Protein AF-A0A1K1R132-F1 (afdb_monomer)

Foldseek 3Di:
DDDDDPPPPPPPPPPPPLDDDDWDDCCVVFHPDDPQWAWDTKDQDPDQFGIKTKTKHALQCVVVVQVVCCVGFVWARWDDDDFKTWIHKGKDDGPVVCVNPVQKIKIKIKMWGQWDADPVRDIDGNPSSNHTMMMMMITIGRD

pLDDT: mean 91.51, std 14.82, range [41.31, 98.88]

Organism: NCBI:txid76595

Radius of gyration: 22.98 Å; Cα contacts (8 Å, |Δi|>4): 266; chains: 1; bounding box: 59×47×78 Å

InterPro domains:
  IPR032537 Protein of unknown function DUF4952 [PF16310] (20-85)

Structure (mmCIF, N/CA/C/O backbone):
data_AF-A0A1K1R132-F1
#
_entry.id   AF-A0A1K1R132-F1
#
loop_
_atom_site.group_PDB
_atom_site.id
_atom_site.type_symbol
_atom_site.label_atom_id
_atom_site.label_alt_id
_atom_site.label_comp_id
_atom_site.label_asym_id
_atom_site.label_entity_id
_atom_site.label_seq_id
_atom_site.pdbx_PDB_ins_code
_atom_site.Cartn_x
_atom_site.Cartn_y
_atom_site.Cartn_z
_atom_site.occupancy
_atom_site.B_iso_or_equiv
_atom_site.auth_seq_id
_atom_site.auth_comp_id
_atom_site.auth_asym_id
_atom_site.auth_atom_id
_atom_site.pdbx_PDB_model_num
ATOM 1 N N . MET A 1 1 ? 31.160 -34.488 -61.472 1.00 41.31 1 MET A N 1
ATOM 2 C CA . MET A 1 1 ? 31.581 -33.388 -60.574 1.00 41.31 1 MET A CA 1
ATOM 3 C C . MET A 1 1 ? 30.342 -32.533 -60.329 1.00 41.31 1 MET A C 1
ATOM 5 O O . MET A 1 1 ? 29.838 -31.986 -61.293 1.00 41.31 1 MET A O 1
ATOM 9 N N . LYS A 1 2 ? 29.619 -32.684 -59.205 1.00 44.81 2 LYS A N 1
ATOM 10 C CA . LYS A 1 2 ? 29.863 -31.996 -57.912 1.00 44.81 2 LYS A CA 1
ATOM 11 C C . LYS A 1 2 ? 30.032 -30.478 -58.168 1.00 44.81 2 LYS A C 1
ATOM 13 O O . LYS A 1 2 ? 31.012 -30.117 -58.793 1.00 44.81 2 LYS A O 1
ATOM 18 N N . HIS A 1 3 ? 29.131 -29.565 -57.799 1.00 47.34 3 HIS A N 1
ATOM 19 C CA . HIS A 1 3 ? 28.442 -29.432 -56.517 1.00 47.34 3 HIS A CA 1
ATOM 20 C C . HIS A 1 3 ? 27.118 -28.651 -56.631 1.00 47.34 3 HIS A C 1
ATOM 22 O O . HIS A 1 3 ? 27.067 -27.567 -57.201 1.00 47.34 3 HIS A O 1
ATOM 28 N N . ILE A 1 4 ? 26.079 -29.205 -56.006 1.00 54.66 4 ILE A N 1
ATOM 29 C CA . ILE A 1 4 ? 24.887 -28.502 -55.524 1.00 54.66 4 ILE A CA 1
ATOM 30 C C . ILE A 1 4 ? 25.325 -27.597 -54.366 1.00 54.66 4 ILE A C 1
ATOM 32 O O . ILE A 1 4 ? 25.907 -28.086 -53.398 1.00 54.66 4 ILE A O 1
ATOM 36 N N . PHE A 1 5 ? 25.072 -26.292 -54.467 1.00 51.09 5 PHE A N 1
ATOM 37 C CA . PHE A 1 5 ? 25.238 -25.348 -53.361 1.00 51.09 5 PHE A CA 1
ATOM 38 C C . PHE A 1 5 ? 23.847 -25.013 -52.817 1.00 51.09 5 PHE A C 1
ATOM 40 O O . PHE A 1 5 ? 23.175 -24.087 -53.262 1.00 51.09 5 PHE A O 1
ATOM 47 N N . LEU A 1 6 ? 23.380 -25.856 -51.896 1.0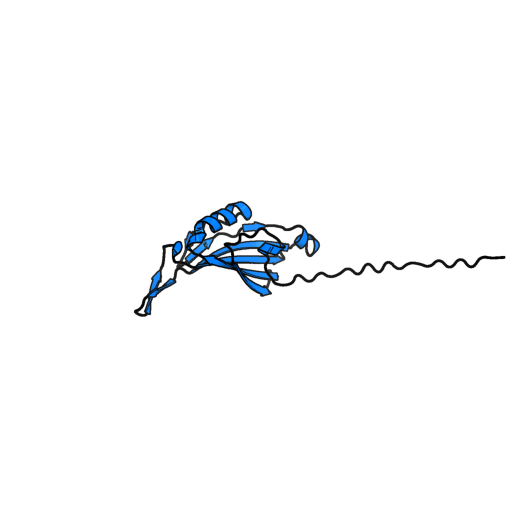0 48.59 6 LEU A N 1
ATOM 48 C CA . LEU A 1 6 ? 22.136 -25.666 -51.161 1.00 48.59 6 LEU A CA 1
ATOM 49 C C . LEU A 1 6 ? 22.417 -24.683 -50.011 1.00 48.59 6 LEU A C 1
ATOM 51 O O . LEU A 1 6 ? 22.849 -25.090 -48.934 1.00 48.59 6 LEU A O 1
ATOM 55 N N . PHE A 1 7 ? 22.228 -23.382 -50.242 1.00 56.22 7 PHE A N 1
ATOM 56 C CA . PHE A 1 7 ? 22.203 -22.399 -49.156 1.00 56.22 7 PHE A CA 1
ATOM 57 C C . PHE A 1 7 ? 20.887 -22.567 -48.389 1.00 56.22 7 PHE A C 1
ATOM 59 O O . PHE A 1 7 ? 19.848 -22.031 -48.765 1.00 56.22 7 PHE A O 1
ATOM 66 N N . LEU A 1 8 ? 20.936 -23.368 -47.326 1.00 54.09 8 LEU A N 1
ATOM 67 C CA . LEU A 1 8 ? 19.870 -23.497 -46.341 1.00 54.09 8 LEU A CA 1
ATOM 68 C C . LEU A 1 8 ? 19.839 -22.198 -45.514 1.00 54.09 8 LEU A C 1
ATOM 70 O O . LEU A 1 8 ? 20.548 -22.060 -44.518 1.00 54.09 8 LEU A O 1
ATOM 74 N N . THR A 1 9 ? 19.077 -21.202 -45.961 1.00 59.81 9 THR A N 1
ATOM 75 C CA . THR A 1 9 ? 18.822 -19.980 -45.193 1.00 59.81 9 THR A CA 1
ATOM 76 C C . THR A 1 9 ? 17.905 -20.321 -44.021 1.00 59.81 9 THR A C 1
ATOM 78 O O . THR A 1 9 ? 16.684 -20.402 -44.137 1.00 59.81 9 THR A O 1
ATOM 81 N N . LEU A 1 10 ? 18.523 -20.573 -42.869 1.00 57.97 10 LEU A N 1
ATOM 82 C CA . LEU A 1 10 ? 17.852 -20.777 -41.593 1.00 57.97 10 LEU A CA 1
ATOM 83 C C . LEU A 1 10 ? 17.195 -19.452 -41.164 1.00 57.97 10 LEU A C 1
ATOM 85 O O . LEU A 1 10 ? 17.832 -18.592 -40.560 1.00 57.97 10 LEU A O 1
ATOM 89 N N . PHE A 1 11 ? 15.922 -19.272 -41.519 1.00 55.41 11 PHE A N 1
ATOM 90 C CA . PHE A 1 11 ? 15.067 -18.216 -40.982 1.00 55.41 11 PHE A CA 1
ATOM 91 C C . PHE A 1 11 ? 14.932 -18.419 -39.467 1.00 55.41 11 PHE A C 1
ATOM 93 O O . PHE A 1 11 ? 14.145 -19.245 -39.006 1.00 55.41 11 PHE A O 1
ATOM 100 N N . ILE A 1 12 ? 15.701 -17.666 -38.677 1.00 59.41 12 ILE A N 1
ATOM 101 C CA . ILE A 1 12 ? 15.437 -17.518 -37.246 1.00 59.41 12 ILE A CA 1
ATOM 102 C C . ILE A 1 12 ? 14.191 -16.639 -37.131 1.00 59.41 12 ILE A C 1
ATOM 104 O O . ILE A 1 12 ? 14.270 -15.411 -37.139 1.00 59.41 12 ILE A O 1
ATOM 108 N N . LEU A 1 13 ? 13.021 -17.276 -37.064 1.00 51.34 13 LEU A N 1
ATOM 109 C CA . LEU A 1 13 ? 11.791 -16.634 -36.619 1.00 51.34 13 LEU A CA 1
ATOM 110 C C . LEU A 1 13 ? 11.970 -16.289 -35.136 1.00 51.34 13 LEU A C 1
ATOM 112 O O . LEU A 1 13 ? 11.662 -17.086 -34.251 1.00 51.34 13 LEU A O 1
ATOM 116 N N . TYR A 1 14 ? 12.512 -15.103 -34.862 1.00 57.69 14 TYR A N 1
ATOM 117 C CA . TYR A 1 14 ? 12.383 -14.463 -33.560 1.00 57.69 14 TYR A CA 1
ATOM 118 C C . TYR A 1 14 ? 10.893 -14.179 -33.350 1.00 57.69 14 TYR A C 1
ATOM 120 O O . TYR A 1 14 ? 10.375 -13.142 -33.760 1.00 57.69 14 TYR A O 1
ATOM 128 N N . SER A 1 15 ? 10.178 -15.125 -32.741 1.00 55.22 15 SER A N 1
ATOM 129 C CA . SER A 1 15 ? 8.883 -14.827 -32.143 1.00 55.22 15 SER A CA 1
ATOM 130 C C . SER A 1 15 ? 9.125 -13.792 -31.052 1.00 55.22 15 SER A C 1
ATOM 132 O O . SER A 1 15 ? 9.617 -14.119 -29.974 1.00 55.22 15 SER A O 1
ATOM 134 N N . CYS A 1 16 ? 8.790 -12.533 -31.332 1.00 55.41 16 CYS A N 1
ATOM 135 C CA . CYS A 1 16 ? 8.545 -11.553 -30.288 1.00 55.41 16 CYS A CA 1
ATOM 136 C C . CYS A 1 16 ? 7.342 -12.059 -29.494 1.00 55.41 16 CYS A C 1
ATOM 138 O O . CYS A 1 16 ? 6.193 -11.843 -29.877 1.00 55.41 16 CYS A O 1
ATOM 140 N N . THR A 1 17 ? 7.594 -12.794 -28.413 1.00 58.44 17 THR A N 1
ATOM 141 C CA . THR A 1 17 ? 6.554 -13.147 -27.455 1.00 58.44 17 THR A CA 1
ATOM 142 C C . THR A 1 17 ? 6.074 -11.837 -26.842 1.00 58.44 17 THR A C 1
ATOM 144 O O . THR A 1 17 ? 6.727 -11.283 -25.959 1.00 58.44 17 THR A O 1
ATOM 147 N N . ASN A 1 18 ? 4.963 -11.303 -27.348 1.00 58.62 18 ASN A N 1
ATOM 148 C CA . ASN A 1 18 ? 4.283 -10.166 -26.742 1.00 58.62 18 ASN A CA 1
ATOM 149 C C . ASN A 1 18 ? 3.742 -10.644 -25.394 1.00 58.62 18 ASN A C 1
ATOM 151 O O . ASN A 1 18 ? 2.671 -11.244 -25.312 1.00 58.62 18 ASN A O 1
ATOM 155 N N . LYS A 1 19 ? 4.546 -10.479 -24.341 1.00 67.38 19 LYS A N 1
ATOM 156 C CA . LYS A 1 19 ? 4.176 -10.888 -22.991 1.00 67.38 19 LYS A CA 1
ATOM 157 C C . LYS A 1 19 ? 3.125 -9.904 -22.490 1.00 67.38 19 LYS A C 1
ATOM 159 O O . LYS A 1 19 ? 3.467 -8.816 -22.032 1.00 67.38 19 LYS A O 1
ATOM 164 N N . SER A 1 20 ? 1.853 -10.281 -22.607 1.00 78.88 20 SER A N 1
ATOM 165 C CA . SER A 1 20 ? 0.766 -9.549 -21.968 1.00 78.88 20 SER A CA 1
ATOM 166 C C . SER A 1 20 ? 0.991 -9.543 -20.459 1.00 78.88 20 SER A C 1
ATOM 168 O O . SER A 1 20 ? 1.402 -10.543 -19.860 1.00 78.88 20 SER A O 1
ATOM 170 N N . ILE A 1 21 ? 0.787 -8.381 -19.841 1.00 91.38 21 ILE A N 1
ATOM 171 C CA . ILE A 1 21 ? 0.862 -8.274 -18.392 1.00 91.38 21 ILE A CA 1
ATOM 172 C C . ILE A 1 21 ? -0.460 -8.747 -17.794 1.00 91.38 21 ILE A C 1
ATOM 174 O O . ILE A 1 21 ? -1.522 -8.192 -18.063 1.00 91.38 21 ILE A O 1
ATOM 178 N N . GLU A 1 22 ? -0.385 -9.811 -17.004 1.00 92.88 22 GLU A N 1
ATOM 179 C CA . GLU A 1 22 ? -1.559 -10.447 -16.415 1.00 92.88 22 GLU A CA 1
ATOM 180 C C . GLU A 1 22 ? -1.790 -9.978 -14.986 1.00 92.88 22 GLU A C 1
ATOM 182 O O . GLU A 1 22 ? -0.844 -9.681 -14.249 1.00 92.88 22 GLU A O 1
ATOM 187 N N . CYS A 1 23 ? -3.045 -10.004 -14.547 1.00 96.38 23 CYS A N 1
ATOM 188 C CA . CYS A 1 23 ? -3.365 -9.697 -13.162 1.00 96.38 23 CYS A CA 1
ATOM 189 C C . CYS A 1 23 ? -2.740 -10.683 -12.165 1.00 96.38 23 CYS A C 1
ATOM 191 O O . CYS A 1 23 ? -2.437 -11.840 -12.477 1.00 96.38 23 CYS A O 1
ATOM 193 N N . GLY A 1 24 ? -2.537 -10.213 -10.938 1.00 97.44 24 GLY A N 1
ATOM 194 C CA . GLY A 1 24 ? -2.126 -11.012 -9.793 1.00 97.44 24 GLY A CA 1
ATOM 195 C C . GLY 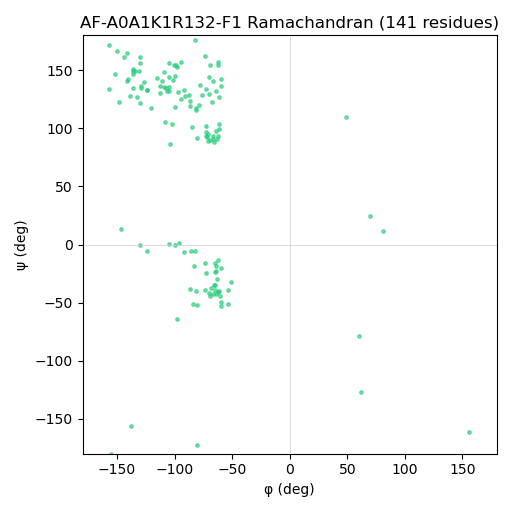A 1 24 ? -1.415 -10.181 -8.732 1.00 97.44 24 GLY A C 1
ATOM 196 O O . GLY A 1 24 ? -1.510 -8.958 -8.707 1.00 97.44 24 GLY A O 1
ATOM 197 N N . ASP A 1 25 ? -0.678 -10.871 -7.867 1.00 98.31 25 ASP A N 1
ATOM 198 C CA . ASP A 1 25 ? 0.097 -10.271 -6.778 1.00 98.31 25 ASP A CA 1
ATOM 199 C C . ASP A 1 25 ? 1.297 -9.468 -7.320 1.00 98.31 25 ASP A C 1
ATOM 201 O O . ASP A 1 25 ? 2.382 -10.013 -7.544 1.00 98.31 25 ASP A O 1
ATOM 205 N N . LEU A 1 26 ? 1.075 -8.176 -7.580 1.00 98.19 26 LEU A N 1
ATOM 206 C CA . LEU A 1 26 ? 2.074 -7.255 -8.130 1.00 98.19 26 LEU A CA 1
ATOM 207 C C . LEU A 1 26 ? 3.254 -7.027 -7.178 1.00 98.19 26 LEU A C 1
ATOM 209 O O . LEU A 1 26 ? 4.380 -6.919 -7.653 1.00 98.19 26 LEU A O 1
ATOM 213 N N . LEU A 1 27 ? 3.033 -7.008 -5.859 1.00 98.06 27 LEU A N 1
ATOM 214 C CA . LEU A 1 27 ? 4.125 -6.880 -4.889 1.00 98.06 27 LEU A CA 1
ATOM 215 C C . LEU A 1 27 ? 5.019 -8.113 -4.912 1.00 98.06 27 LEU A C 1
ATOM 217 O O . LEU A 1 27 ? 6.232 -7.971 -4.919 1.00 98.06 27 LEU A O 1
ATOM 221 N N . ARG A 1 28 ? 4.450 -9.320 -4.987 1.00 97.38 28 ARG A N 1
ATOM 222 C CA . ARG A 1 28 ? 5.245 -10.549 -5.107 1.00 97.38 28 ARG A CA 1
ATOM 223 C C . ARG A 1 28 ? 6.005 -10.634 -6.431 1.00 97.38 28 ARG A C 1
ATOM 225 O O . ARG A 1 28 ? 7.083 -11.214 -6.459 1.00 97.38 28 ARG A O 1
ATOM 232 N N . ARG A 1 29 ? 5.433 -10.129 -7.529 1.00 96.94 29 ARG A N 1
ATOM 233 C CA . ARG A 1 29 ? 6.057 -10.209 -8.862 1.00 96.94 29 ARG A CA 1
ATOM 234 C C . ARG A 1 29 ? 7.107 -9.127 -9.100 1.00 96.94 29 ARG A C 1
ATOM 236 O O . ARG A 1 29 ? 8.124 -9.408 -9.716 1.00 96.94 29 ARG A O 1
ATOM 243 N N . TYR A 1 30 ? 6.847 -7.902 -8.651 1.00 97.25 30 TYR A N 1
ATOM 244 C CA . TYR A 1 30 ? 7.591 -6.720 -9.096 1.00 97.25 30 TYR A CA 1
ATOM 245 C C . TYR A 1 30 ? 8.109 -5.837 -7.956 1.00 97.25 30 TYR A C 1
ATOM 247 O O . TYR A 1 30 ? 8.768 -4.828 -8.219 1.00 97.25 30 TYR A O 1
ATOM 255 N N . GLY A 1 31 ? 7.840 -6.210 -6.707 1.00 96.12 31 GLY A N 1
ATOM 256 C CA . GLY A 1 31 ? 8.334 -5.530 -5.519 1.00 96.12 31 GLY A CA 1
ATOM 257 C C . GLY A 1 31 ? 8.792 -6.519 -4.450 1.00 96.12 31 GLY A C 1
ATOM 258 O O . GLY A 1 31 ? 9.140 -7.665 -4.720 1.00 96.12 31 GLY A O 1
ATOM 259 N N . GLU A 1 32 ? 8.782 -6.050 -3.211 1.00 95.88 32 GLU A N 1
ATOM 260 C CA . GLU A 1 32 ? 8.977 -6.841 -2.002 1.00 95.88 32 GLU A CA 1
ATOM 261 C C . GLU A 1 32 ? 7.701 -6.898 -1.161 1.00 95.88 32 GLU A C 1
ATOM 263 O O . GLU A 1 32 ? 7.009 -5.906 -0.914 1.00 95.88 32 GLU A O 1
ATOM 268 N N . LYS A 1 33 ? 7.390 -8.089 -0.667 1.00 95.06 33 LYS A N 1
ATOM 269 C CA . LYS A 1 33 ? 6.165 -8.338 0.079 1.00 95.06 33 LYS A CA 1
ATOM 270 C C . LYS A 1 33 ? 6.481 -9.039 1.387 1.00 95.06 33 LYS A C 1
ATOM 272 O O . LYS A 1 33 ? 7.226 -10.015 1.404 1.00 95.06 33 LYS A O 1
ATOM 277 N N . THR A 1 34 ? 5.876 -8.570 2.472 1.00 96.44 34 THR A N 1
ATOM 278 C CA . THR A 1 34 ? 5.910 -9.258 3.766 1.00 96.44 34 THR A CA 1
ATOM 279 C C . THR A 1 34 ? 4.665 -10.135 3.924 1.00 96.44 34 THR A C 1
ATOM 281 O O . THR A 1 34 ? 3.630 -9.886 3.306 1.00 96.44 34 THR A O 1
ATOM 284 N N . GLN A 1 35 ? 4.734 -11.157 4.779 1.00 96.75 35 GLN A N 1
ATOM 285 C CA . GLN A 1 35 ? 3.600 -12.063 5.035 1.00 96.75 35 GLN A CA 1
ATOM 286 C C . GLN A 1 35 ? 2.391 -11.367 5.687 1.00 96.75 35 GLN A C 1
ATOM 288 O O . GLN A 1 35 ? 1.282 -11.884 5.632 1.00 96.75 35 GLN A O 1
ATOM 293 N N . LYS A 1 36 ? 2.597 -10.188 6.288 1.00 98.19 36 LYS A N 1
ATOM 294 C CA . LYS A 1 36 ? 1.559 -9.377 6.946 1.00 98.19 36 LYS A CA 1
ATOM 295 C C . LYS A 1 36 ? 0.748 -8.514 5.966 1.00 98.19 36 LYS A C 1
ATOM 297 O O . LYS A 1 36 ? -0.208 -7.866 6.386 1.00 98.19 36 LYS A O 1
ATOM 302 N N . ILE A 1 37 ? 1.129 -8.503 4.686 1.00 98.44 37 ILE A N 1
ATOM 303 C CA . ILE A 1 37 ? 0.375 -7.897 3.586 1.00 98.44 37 ILE A CA 1
ATOM 304 C C . ILE A 1 37 ? -0.309 -9.038 2.828 1.00 98.44 37 ILE A C 1
ATOM 306 O O . ILE A 1 37 ? 0.330 -9.775 2.081 1.00 98.44 37 ILE A O 1
ATOM 310 N N . GLU A 1 38 ? -1.609 -9.219 3.017 1.00 98.62 38 GLU A N 1
ATOM 311 C CA . GLU A 1 38 ? -2.373 -10.303 2.393 1.00 98.62 38 GLU A CA 1
ATOM 312 C C . GLU A 1 38 ? -2.877 -9.861 1.016 1.00 98.62 38 GLU A C 1
ATOM 314 O O . GLU A 1 38 ? -3.471 -8.799 0.896 1.00 98.62 38 GLU A O 1
ATOM 319 N N . PHE A 1 39 ? -2.643 -10.645 -0.040 1.00 98.75 39 PHE A N 1
ATOM 320 C CA . PHE A 1 39 ? -3.191 -10.322 -1.365 1.00 98.75 39 PHE A CA 1
ATOM 321 C C . PHE A 1 3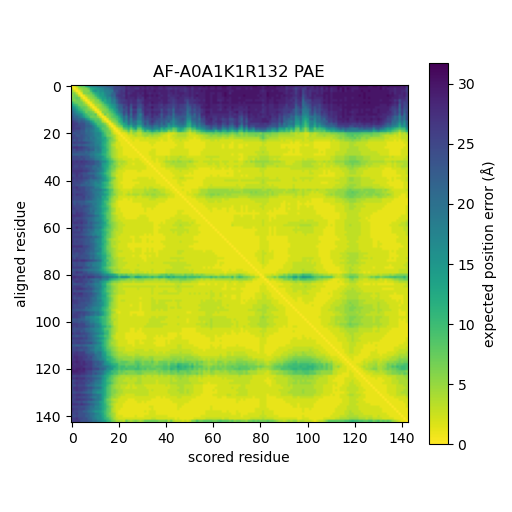9 ? -4.679 -10.670 -1.403 1.00 98.75 39 PHE A C 1
ATOM 323 O O . PHE A 1 39 ? -5.031 -11.794 -1.055 1.00 98.75 39 PHE A O 1
ATOM 330 N N . ILE A 1 40 ? -5.520 -9.726 -1.830 1.00 98.50 40 ILE A N 1
ATOM 331 C CA . ILE A 1 40 ? -6.968 -9.929 -1.957 1.00 98.50 40 ILE A CA 1
ATOM 332 C C . ILE A 1 40 ? -7.300 -10.266 -3.406 1.00 98.50 40 ILE A C 1
ATOM 334 O O . ILE A 1 40 ? -7.769 -11.359 -3.709 1.00 98.50 40 ILE A O 1
ATOM 338 N N . ASP A 1 41 ? -7.043 -9.318 -4.300 1.00 98.50 41 ASP A N 1
ATOM 339 C CA . ASP A 1 41 ? -7.419 -9.402 -5.699 1.00 98.50 41 ASP A CA 1
ATOM 340 C C . ASP A 1 41 ? -6.540 -8.503 -6.574 1.00 98.50 41 ASP A C 1
ATOM 342 O O . ASP A 1 41 ? -5.693 -7.723 -6.120 1.00 98.50 41 ASP A O 1
ATOM 346 N N . CYS A 1 42 ? -6.722 -8.679 -7.876 1.00 98.62 42 CYS A N 1
ATOM 347 C CA . CYS A 1 42 ? -6.202 -7.787 -8.885 1.00 98.62 42 CYS A CA 1
ATOM 348 C C . CYS A 1 42 ? -7.248 -7.649 -9.985 1.00 98.62 42 CYS A C 1
ATOM 350 O O . CYS A 1 42 ? -7.839 -8.643 -10.412 1.00 98.62 42 CYS A O 1
ATOM 352 N N . GLU A 1 43 ? -7.400 -6.436 -10.496 1.00 98.31 43 GLU A N 1
ATOM 353 C CA . GLU A 1 43 ? -8.274 -6.112 -11.615 1.00 98.31 43 GLU A CA 1
ATOM 354 C C . GLU A 1 43 ? -7.550 -5.295 -12.693 1.00 98.31 43 GLU A C 1
ATOM 356 O O . GLU A 1 43 ? -6.499 -4.686 -12.461 1.00 98.31 43 GLU A O 1
ATOM 361 N N . LYS A 1 44 ? -8.125 -5.277 -13.900 1.00 97.81 44 LYS A N 1
ATOM 362 C CA . LYS A 1 44 ? -7.693 -4.357 -14.957 1.00 97.81 44 LYS A CA 1
ATOM 363 C C . LYS A 1 44 ? -8.145 -2.946 -14.605 1.00 97.81 44 LYS A C 1
ATOM 365 O O . LYS A 1 44 ? -9.301 -2.739 -14.239 1.00 97.81 44 LYS A O 1
ATOM 370 N N . GLY A 1 45 ? -7.238 -1.987 -14.742 1.00 95.44 45 GLY A N 1
ATOM 371 C CA . GLY A 1 45 ? -7.554 -0.585 -14.516 1.00 95.44 45 GLY A CA 1
ATOM 372 C C . GLY A 1 45 ? -8.241 0.075 -15.712 1.00 95.44 45 GLY A C 1
ATOM 373 O O . GLY A 1 45 ? -8.624 -0.566 -16.694 1.00 95.44 45 GLY A O 1
ATOM 374 N N . LYS A 1 46 ? -8.408 1.394 -15.609 1.00 94.94 46 LYS A N 1
ATOM 375 C CA . LYS A 1 46 ? -8.912 2.269 -16.672 1.00 94.94 46 LYS A CA 1
ATOM 376 C C . LYS A 1 46 ? -7.973 3.466 -16.824 1.00 94.94 46 LYS A C 1
ATOM 378 O O . LYS A 1 46 ? -7.297 3.853 -15.870 1.00 94.94 46 LYS A O 1
ATOM 383 N N . GLY A 1 47 ? -7.973 4.086 -18.004 1.00 95.88 47 GLY A N 1
ATOM 384 C CA . GLY A 1 47 ? -7.101 5.227 -18.294 1.00 95.88 47 GLY A CA 1
ATOM 385 C C . GLY A 1 47 ? -5.627 4.832 -18.197 1.00 95.88 47 GLY A C 1
ATOM 386 O O . GLY A 1 47 ? -5.220 3.850 -18.807 1.00 95.88 47 GLY A O 1
ATOM 387 N N . GLN A 1 48 ? -4.848 5.574 -17.407 1.00 96.75 48 GLN A N 1
ATOM 388 C CA . GLN A 1 48 ? -3.422 5.292 -17.192 1.00 96.75 48 GLN A CA 1
ATOM 389 C C . GLN A 1 48 ? -3.170 4.069 -16.302 1.00 96.75 48 GLN A C 1
ATOM 391 O O . GLN A 1 48 ? -2.057 3.557 -16.274 1.00 96.75 48 GLN A O 1
ATOM 396 N N . THR A 1 49 ? -4.169 3.587 -15.555 1.00 98.12 49 THR A N 1
ATOM 397 C CA . THR A 1 49 ? -4.010 2.375 -14.745 1.00 98.12 49 THR A CA 1
ATOM 398 C C . THR A 1 49 ? -4.179 1.137 -15.616 1.00 98.12 49 THR A C 1
ATOM 400 O O . THR A 1 49 ? -5.271 0.862 -16.106 1.00 98.12 49 THR A O 1
ATOM 403 N N . VAL A 1 50 ? -3.110 0.358 -15.755 1.00 97.88 50 VAL A N 1
ATOM 404 C CA . VAL A 1 50 ? -3.103 -0.914 -16.486 1.00 97.88 50 VAL A CA 1
ATOM 405 C C . VAL A 1 50 ? -3.677 -2.026 -15.610 1.00 97.88 50 VAL A C 1
ATOM 407 O O . VAL A 1 50 ? -4.620 -2.712 -16.003 1.00 97.88 50 VAL A O 1
ATOM 410 N N . LEU A 1 51 ? -3.149 -2.173 -14.392 1.00 98.44 51 LEU A N 1
ATOM 411 C CA . LEU A 1 51 ? -3.595 -3.144 -13.389 1.00 98.44 51 LEU A CA 1
ATOM 412 C C . LEU A 1 51 ? -3.667 -2.478 -12.016 1.00 98.44 51 LEU A C 1
ATOM 414 O O . LEU A 1 51 ? -2.854 -1.607 -11.709 1.00 98.44 51 LEU A O 1
ATOM 418 N N . GLN A 1 52 ? -4.581 -2.942 -11.173 1.00 98.69 52 GLN A N 1
ATOM 419 C CA . GLN A 1 52 ? -4.684 -2.551 -9.773 1.00 98.69 52 GLN A CA 1
ATOM 420 C C . GLN A 1 52 ? -4.766 -3.807 -8.913 1.00 98.69 52 GLN A C 1
ATOM 422 O O . GLN A 1 52 ? -5.664 -4.619 -9.099 1.00 98.69 52 GLN A O 1
ATOM 427 N N . ALA A 1 53 ? -3.835 -3.965 -7.976 1.00 98.75 53 ALA A N 1
ATOM 428 C CA . ALA A 1 53 ? -3.853 -5.026 -6.978 1.00 98.75 53 ALA A CA 1
ATOM 429 C C . ALA A 1 53 ? -4.165 -4.452 -5.597 1.00 98.75 53 ALA A C 1
ATOM 431 O O . ALA A 1 53 ? -3.581 -3.439 -5.194 1.00 98.75 53 ALA A O 1
ATOM 432 N N . LYS A 1 54 ? -5.051 -5.128 -4.864 1.00 98.81 54 LYS A N 1
ATOM 433 C CA . LYS A 1 54 ? -5.444 -4.756 -3.507 1.00 98.81 54 LYS A CA 1
ATOM 434 C C . LYS A 1 54 ? -4.930 -5.772 -2.505 1.00 98.81 54 LYS A C 1
ATOM 436 O O . LYS A 1 54 ? -4.962 -6.985 -2.721 1.00 98.81 54 LYS A O 1
ATOM 441 N N . TYR A 1 55 ? -4.491 -5.254 -1.369 1.00 98.88 55 TYR A N 1
ATOM 442 C CA . TYR A 1 55 ? -3.978 -6.053 -0.272 1.00 98.88 55 TYR A CA 1
ATOM 443 C C . TYR A 1 55 ? -4.635 -5.640 1.033 1.00 98.88 55 TYR A C 1
ATOM 445 O O . TYR A 1 55 ? -4.965 -4.470 1.208 1.00 98.88 55 TYR A O 1
ATOM 453 N N . LYS A 1 56 ? -4.790 -6.586 1.956 1.00 98.81 56 LYS A N 1
ATOM 454 C CA . LYS A 1 56 ? -5.300 -6.369 3.307 1.00 98.81 56 LYS A CA 1
ATOM 455 C C . LYS A 1 56 ? -4.152 -6.345 4.307 1.00 98.81 56 LYS A C 1
ATOM 457 O O . LYS A 1 56 ? -3.217 -7.139 4.221 1.00 98.81 56 LYS A O 1
ATOM 462 N N . VAL A 1 57 ? -4.261 -5.455 5.283 1.00 98.75 57 VAL A N 1
ATOM 463 C CA . VAL A 1 57 ? -3.361 -5.349 6.429 1.00 98.75 57 VAL A CA 1
ATOM 464 C C . VAL A 1 57 ? -4.220 -5.243 7.685 1.00 98.75 57 VAL A C 1
ATOM 466 O O . VAL A 1 57 ? -5.123 -4.409 7.774 1.00 98.75 57 VAL A O 1
ATOM 469 N N . LEU A 1 58 ? -3.966 -6.114 8.661 1.00 98.56 58 LEU A N 1
ATOM 470 C CA . LEU A 1 58 ? -4.621 -6.018 9.967 1.00 98.56 58 LEU A CA 1
ATOM 471 C C . LEU A 1 58 ? -4.166 -4.746 10.683 1.00 98.56 58 LEU A C 1
ATOM 473 O O . LEU A 1 58 ? -2.980 -4.418 10.650 1.00 98.56 58 LEU A O 1
ATOM 477 N N . GLY A 1 59 ? -5.087 -4.078 11.377 1.00 98.25 59 GLY A N 1
ATOM 478 C CA . GLY A 1 59 ? -4.794 -2.872 12.149 1.00 98.25 59 GLY A CA 1
ATOM 479 C C . GLY A 1 59 ? -3.654 -3.049 13.143 1.00 98.25 59 GLY A C 1
ATOM 480 O O . GLY A 1 59 ? -2.788 -2.191 13.255 1.00 98.25 59 GLY A O 1
ATOM 481 N N . SER A 1 60 ? -3.578 -4.208 13.802 1.00 98.19 60 SER A N 1
ATOM 482 C CA . SER A 1 60 ? -2.484 -4.546 14.723 1.00 98.19 60 SER A CA 1
ATOM 483 C C . SER A 1 60 ? -1.092 -4.547 14.076 1.00 98.19 60 SER A C 1
ATOM 485 O O . SER A 1 60 ? -0.096 -4.438 14.782 1.00 98.19 60 SER A O 1
ATOM 487 N N . ASN A 1 61 ? -1.012 -4.654 12.747 1.00 98.56 61 ASN A N 1
ATOM 488 C CA . ASN A 1 61 ? 0.229 -4.606 11.975 1.00 98.56 61 ASN A CA 1
ATOM 489 C C . ASN A 1 61 ? 0.415 -3.267 11.236 1.00 98.56 61 ASN A C 1
ATOM 491 O O . ASN A 1 61 ? 1.392 -3.119 10.501 1.00 98.56 61 ASN A O 1
ATOM 495 N N . SER A 1 62 ? -0.510 -2.305 11.366 1.00 98.06 62 SER A N 1
ATOM 496 C CA . SER A 1 62 ? -0.548 -1.126 10.492 1.00 98.06 62 SER A CA 1
ATOM 497 C C . SER A 1 62 ? 0.710 -0.272 10.595 1.00 98.06 62 SER A C 1
ATOM 499 O O . SER A 1 62 ? 1.200 0.197 9.579 1.00 98.06 62 SER A O 1
ATOM 501 N N . GLU A 1 63 ? 1.248 -0.087 11.802 1.00 98.19 63 GLU A N 1
ATOM 502 C CA . GLU A 1 63 ? 2.441 0.736 12.031 1.00 98.19 63 GLU A CA 1
ATOM 503 C C . GLU A 1 63 ? 3.705 0.092 11.446 1.00 98.19 63 GLU A C 1
ATOM 505 O O . GLU A 1 63 ? 4.497 0.749 10.772 1.00 98.19 63 GLU A O 1
ATOM 510 N N . GLU A 1 64 ? 3.884 -1.214 11.653 1.00 98.44 64 GLU A N 1
ATOM 511 C CA . GLU A 1 64 ? 5.002 -1.955 11.069 1.00 98.44 64 GLU A CA 1
ATOM 512 C C . GLU A 1 64 ? 4.957 -1.909 9.539 1.00 98.44 64 GLU A C 1
ATOM 514 O O . GLU A 1 64 ? 5.979 -1.665 8.894 1.00 98.44 64 GLU A O 1
ATOM 519 N N . ILE A 1 65 ? 3.771 -2.110 8.956 1.00 98.69 65 ILE A N 1
ATOM 520 C CA . ILE A 1 65 ? 3.599 -2.073 7.505 1.00 98.69 65 ILE A CA 1
ATOM 521 C C . ILE A 1 65 ? 3.754 -0.658 6.955 1.00 98.69 65 ILE A C 1
ATOM 523 O O . ILE A 1 65 ? 4.435 -0.494 5.948 1.00 98.69 65 ILE A O 1
ATOM 527 N N . GLU A 1 66 ? 3.213 0.362 7.618 1.00 98.69 66 GLU A N 1
ATOM 528 C CA . GLU A 1 66 ? 3.438 1.767 7.265 1.00 98.69 66 GLU A CA 1
ATOM 529 C C . GLU A 1 66 ? 4.945 2.061 7.189 1.00 98.69 66 GLU A C 1
ATOM 531 O O . GLU A 1 66 ? 5.440 2.509 6.155 1.00 98.69 66 GLU A O 1
ATOM 536 N N . ASN A 1 67 ? 5.706 1.706 8.228 1.00 98.69 67 ASN A N 1
ATOM 537 C CA . ASN A 1 67 ? 7.156 1.906 8.264 1.00 98.69 67 ASN A CA 1
ATOM 538 C C . ASN A 1 67 ? 7.896 1.122 7.168 1.00 98.69 67 ASN A C 1
ATOM 540 O O . ASN A 1 67 ? 8.820 1.652 6.541 1.00 98.69 67 ASN A O 1
ATOM 544 N N . PHE A 1 68 ? 7.491 -0.125 6.909 1.00 98.69 68 PHE A N 1
ATOM 545 C CA . PHE A 1 68 ? 8.032 -0.926 5.812 1.00 98.69 68 PHE A CA 1
ATOM 546 C C . PHE A 1 68 ? 7.800 -0.249 4.457 1.00 98.69 68 PHE A C 1
ATOM 548 O O . PHE A 1 68 ? 8.746 -0.095 3.685 1.00 98.69 68 PHE A O 1
ATOM 555 N N . LEU A 1 69 ? 6.572 0.194 4.176 1.00 98.75 69 LEU A N 1
ATOM 556 C CA . LEU A 1 69 ? 6.216 0.813 2.902 1.00 98.75 69 LEU A CA 1
ATOM 557 C C . LEU A 1 69 ? 6.883 2.184 2.725 1.00 98.75 69 LEU A C 1
ATOM 559 O O . LEU A 1 69 ? 7.333 2.490 1.623 1.00 98.75 69 LEU A O 1
ATOM 563 N N . ILE A 1 70 ? 7.017 2.984 3.789 1.00 98.69 70 ILE A N 1
ATOM 564 C CA . ILE A 1 70 ? 7.772 4.248 3.758 1.00 98.69 70 ILE A CA 1
ATOM 565 C C . ILE A 1 70 ? 9.222 3.965 3.365 1.00 98.69 70 ILE A C 1
ATOM 567 O O . ILE A 1 70 ? 9.740 4.543 2.413 1.00 98.69 70 ILE A O 1
ATOM 571 N N . LYS A 1 71 ? 9.881 3.036 4.068 1.00 98.38 71 LYS A N 1
ATOM 572 C CA . LYS A 1 71 ? 11.291 2.713 3.824 1.00 98.38 71 LYS A CA 1
ATOM 573 C C . LYS A 1 71 ? 11.516 2.103 2.442 1.00 98.38 71 LYS A C 1
ATOM 575 O O . LYS A 1 71 ? 12.538 2.371 1.817 1.00 98.38 71 LYS A O 1
ATOM 580 N N . LYS A 1 72 ? 10.602 1.240 1.993 1.00 98.12 72 LYS A N 1
ATOM 581 C CA . LYS A 1 72 ? 10.780 0.452 0.772 1.00 98.12 72 LYS A CA 1
ATOM 582 C C . LYS A 1 72 ? 10.321 1.176 -0.488 1.00 98.12 72 LYS A C 1
ATOM 584 O O . LYS A 1 72 ? 10.963 1.037 -1.526 1.00 98.12 72 LYS A O 1
ATOM 589 N N . TYR A 1 73 ? 9.226 1.921 -0.391 1.00 98.25 73 TYR A N 1
ATOM 590 C CA . TYR A 1 73 ? 8.518 2.492 -1.537 1.00 98.25 73 TYR A CA 1
ATOM 591 C C . TYR A 1 73 ? 8.356 4.006 -1.470 1.00 98.25 73 TYR A C 1
ATOM 593 O O . TYR A 1 73 ? 7.877 4.598 -2.432 1.00 98.25 73 TYR A O 1
ATOM 601 N N . GLY A 1 74 ? 8.751 4.643 -0.365 1.00 98.31 74 GLY A N 1
ATOM 602 C CA . GLY A 1 74 ? 8.682 6.094 -0.228 1.00 98.31 74 GLY A CA 1
ATOM 603 C C . GLY A 1 74 ? 7.258 6.638 -0.128 1.00 98.31 74 GLY A C 1
ATOM 604 O O . GLY A 1 74 ? 7.046 7.800 -0.464 1.00 98.31 74 GLY A O 1
ATOM 605 N N . ILE A 1 75 ? 6.283 5.829 0.313 1.00 98.62 75 ILE A N 1
ATOM 606 C CA . ILE A 1 75 ? 4.949 6.360 0.629 1.00 98.62 75 ILE A CA 1
ATOM 607 C C . ILE A 1 75 ? 5.052 7.379 1.774 1.00 98.62 75 ILE A C 1
ATOM 609 O O . ILE A 1 75 ? 5.990 7.343 2.574 1.00 98.62 75 ILE A O 1
ATOM 613 N N . GLY A 1 76 ? 4.084 8.287 1.879 1.00 98.38 76 GLY A N 1
ATOM 614 C CA . GLY A 1 76 ? 4.007 9.205 3.018 1.00 98.38 76 GLY A CA 1
ATOM 615 C C . GLY A 1 76 ? 3.536 8.514 4.298 1.00 98.38 76 GLY A C 1
ATOM 616 O O . GLY A 1 76 ? 2.905 7.460 4.250 1.00 98.38 76 GLY A O 1
ATOM 617 N N . LYS A 1 77 ? 3.770 9.151 5.453 1.00 98.44 77 LYS A N 1
ATOM 618 C CA . LYS A 1 77 ? 3.105 8.750 6.704 1.00 98.44 77 LYS A CA 1
ATOM 619 C C . LYS A 1 77 ? 1.588 8.857 6.557 1.00 98.44 77 LYS A C 1
ATOM 621 O O . LYS A 1 77 ? 1.099 9.820 5.961 1.00 98.44 77 LYS A O 1
ATOM 626 N N . LEU A 1 78 ? 0.870 7.909 7.148 1.00 98.38 78 LEU A N 1
ATOM 627 C CA . LEU A 1 78 ? -0.580 7.917 7.242 1.00 98.38 78 LEU A CA 1
ATOM 628 C C . LEU A 1 78 ? -1.039 9.147 8.022 1.00 98.38 78 LEU A C 1
ATOM 630 O O . LEU A 1 78 ? -0.616 9.383 9.158 1.00 98.38 78 LEU A O 1
ATOM 634 N N . LYS A 1 79 ? -1.948 9.908 7.423 1.00 98.06 79 LYS A N 1
ATOM 635 C CA . LYS A 1 79 ? -2.631 11.035 8.053 1.00 98.06 79 LYS A CA 1
ATOM 636 C C . LYS A 1 79 ? -4.109 10.722 8.149 1.00 98.06 79 LYS A C 1
ATOM 638 O O . LYS A 1 79 ? -4.664 10.096 7.253 1.00 98.06 79 LYS A O 1
ATOM 643 N N . PHE A 1 80 ? -4.728 11.155 9.240 1.00 97.56 80 PHE A N 1
ATOM 644 C CA . PHE A 1 80 ? -6.172 11.069 9.361 1.00 97.56 80 PHE A CA 1
ATOM 645 C C . PHE A 1 80 ? -6.813 12.208 8.562 1.00 97.56 80 PHE A C 1
ATOM 647 O O . PHE A 1 80 ? -6.537 13.379 8.834 1.00 97.56 80 PHE A O 1
ATOM 654 N N . THR A 1 81 ? -7.639 11.879 7.572 1.00 94.19 81 THR A N 1
ATOM 655 C CA . THR A 1 81 ? -8.289 12.839 6.670 1.00 94.19 81 THR A CA 1
ATOM 656 C C . THR A 1 81 ? -9.738 12.432 6.424 1.00 94.19 81 THR A C 1
ATOM 658 O O . THR A 1 81 ? -10.005 11.298 6.035 1.00 94.19 81 THR A O 1
ATOM 661 N N . CYS A 1 82 ? -10.670 13.372 6.637 1.00 89.25 82 CYS A N 1
ATOM 662 C CA . CYS A 1 82 ? -12.126 13.178 6.569 1.00 89.25 82 CYS A CA 1
ATOM 663 C C . CYS A 1 82 ? -12.652 12.130 7.569 1.00 89.25 82 CYS A C 1
ATOM 665 O O . CYS A 1 82 ? -13.161 12.487 8.630 1.00 89.25 82 CYS A O 1
ATOM 667 N N . CYS A 1 83 ? -12.494 10.852 7.235 1.00 94.62 83 CYS A N 1
ATOM 668 C CA . CYS A 1 83 ? -13.080 9.707 7.922 1.00 94.62 83 CYS A CA 1
ATOM 669 C C . CYS A 1 83 ? -12.170 8.465 7.888 1.00 94.62 83 CYS A C 1
ATOM 671 O O . CYS A 1 83 ? -12.601 7.355 8.197 1.00 94.62 83 CYS A O 1
ATOM 673 N N . GLY A 1 84 ? -10.904 8.632 7.507 1.00 97.56 84 GLY A N 1
ATOM 674 C CA . GLY A 1 84 ? -9.985 7.524 7.304 1.00 97.56 84 GLY A CA 1
ATOM 675 C C . GLY A 1 84 ? -8.526 7.914 7.455 1.00 97.56 84 GLY A C 1
ATOM 676 O O . GLY A 1 84 ? -8.183 9.061 7.735 1.00 97.56 84 GLY A O 1
ATOM 677 N N . TRP A 1 85 ? -7.664 6.924 7.274 1.00 98.38 85 TRP A N 1
ATOM 678 C CA . TRP A 1 85 ? -6.216 7.089 7.257 1.00 98.38 85 TRP A CA 1
ATOM 679 C C . TRP A 1 85 ? -5.722 6.962 5.827 1.00 98.38 85 TRP A C 1
ATOM 681 O O . TRP A 1 85 ? -6.079 5.992 5.168 1.00 98.38 85 TRP A O 1
ATOM 691 N N . GLU A 1 86 ? -4.877 7.879 5.363 1.00 98.12 86 GLU A N 1
ATOM 692 C CA . GLU A 1 86 ? -4.356 7.863 3.991 1.00 98.12 86 GLU A CA 1
ATOM 693 C C . GLU A 1 86 ? -2.879 8.269 3.942 1.00 98.12 86 GLU A C 1
ATOM 695 O O . GLU A 1 86 ? -2.430 9.145 4.688 1.00 98.12 86 GLU A O 1
ATOM 700 N N . SER A 1 87 ? -2.107 7.627 3.060 1.00 98.38 87 SER A N 1
ATOM 701 C CA . SER A 1 87 ? -0.724 7.997 2.744 1.00 98.38 87 SER A CA 1
ATOM 702 C C . SER A 1 87 ? -0.655 8.778 1.435 1.00 98.38 87 SER A C 1
ATOM 704 O O . SER A 1 87 ? -1.443 8.540 0.523 1.00 98.38 87 SER A O 1
ATOM 706 N N . THR A 1 88 ? 0.376 9.606 1.255 1.00 98.25 88 THR A N 1
ATOM 707 C CA . THR A 1 88 ? 0.769 10.003 -0.107 1.00 98.25 88 THR A CA 1
ATOM 708 C C . THR A 1 88 ? 1.374 8.813 -0.850 1.00 98.25 88 THR A C 1
ATOM 710 O O . THR A 1 88 ? 1.926 7.903 -0.226 1.00 98.25 88 THR A O 1
ATOM 713 N N . ASN A 1 89 ? 1.302 8.837 -2.179 1.00 98.38 89 ASN A N 1
ATOM 714 C CA . ASN A 1 89 ? 1.788 7.749 -3.022 1.00 98.38 89 ASN A CA 1
ATOM 715 C C . ASN A 1 89 ? 3.318 7.656 -3.021 1.00 98.38 89 ASN A C 1
ATOM 717 O O . ASN A 1 89 ? 4.016 8.671 -3.018 1.00 98.38 89 ASN A O 1
ATOM 721 N N . GLY A 1 90 ? 3.814 6.426 -3.076 1.00 98.44 90 GLY A N 1
ATOM 722 C CA . GLY A 1 90 ? 5.188 6.086 -3.423 1.00 98.44 90 GLY A CA 1
ATOM 723 C C . GLY A 1 90 ? 5.249 5.514 -4.837 1.00 98.44 90 GLY A C 1
ATOM 724 O O . GLY A 1 90 ? 4.255 4.983 -5.335 1.00 98.44 90 GLY A O 1
ATOM 725 N N . TYR A 1 91 ? 6.414 5.607 -5.478 1.00 98.25 91 TYR A N 1
ATOM 726 C CA . TYR A 1 91 ? 6.591 5.162 -6.859 1.00 98.25 91 TYR A CA 1
ATOM 727 C C . TYR A 1 91 ? 7.883 4.377 -7.035 1.00 98.25 91 TYR A C 1
ATOM 729 O O . TYR A 1 91 ? 8.945 4.813 -6.590 1.00 98.25 91 TYR A O 1
ATOM 737 N N . ILE A 1 92 ? 7.809 3.248 -7.740 1.00 97.69 92 ILE A N 1
ATOM 738 C CA . ILE A 1 92 ? 8.990 2.458 -8.100 1.00 97.69 92 ILE A CA 1
ATOM 739 C C . ILE A 1 92 ? 8.962 2.028 -9.561 1.00 97.69 92 ILE A C 1
ATOM 741 O O . ILE A 1 92 ? 7.911 1.755 -10.141 1.00 97.69 92 ILE A O 1
ATOM 745 N N . LYS A 1 93 ? 10.155 1.896 -10.137 1.00 97.50 93 LYS A N 1
ATOM 746 C CA . LYS A 1 93 ? 10.368 1.228 -11.421 1.00 97.50 93 LYS A C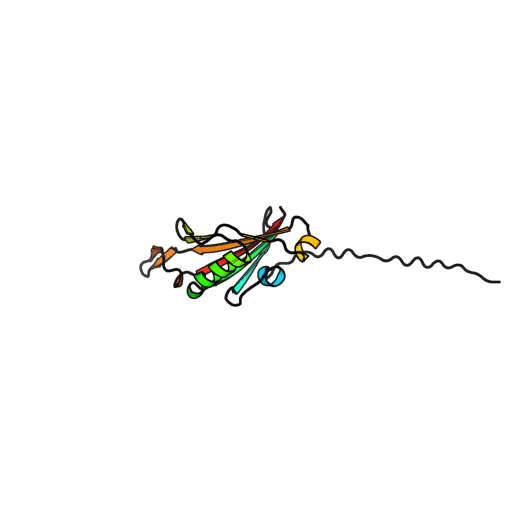A 1
ATOM 747 C C . LYS A 1 93 ? 10.868 -0.192 -11.179 1.00 97.50 93 LYS A C 1
ATOM 749 O O . LYS A 1 93 ? 11.644 -0.427 -10.256 1.00 97.50 93 LYS A O 1
ATOM 754 N N . ASN A 1 94 ? 10.461 -1.125 -12.032 1.00 97.12 94 ASN A N 1
ATOM 755 C CA . ASN A 1 94 ? 10.931 -2.508 -12.002 1.00 97.12 94 ASN A CA 1
ATOM 756 C C . ASN A 1 94 ? 11.526 -2.883 -13.365 1.00 97.12 94 ASN A C 1
ATOM 758 O O . ASN A 1 94 ? 10.914 -2.636 -14.401 1.00 97.12 94 ASN A O 1
ATOM 762 N N . ALA A 1 95 ? 12.707 -3.502 -13.373 1.00 97.00 95 ALA A N 1
ATOM 763 C CA . ALA A 1 95 ? 13.427 -3.816 -14.606 1.00 97.00 95 ALA A CA 1
ATOM 764 C C . ALA A 1 95 ? 12.679 -4.794 -15.531 1.00 97.00 95 ALA A C 1
ATOM 766 O O . ALA A 1 95 ? 12.857 -4.734 -16.744 1.00 97.00 95 ALA A O 1
ATOM 767 N N . GLU A 1 96 ? 11.851 -5.693 -14.995 1.00 94.94 96 GLU A N 1
ATOM 768 C CA . GLU A 1 96 ? 11.030 -6.595 -15.807 1.00 94.94 96 GLU A CA 1
ATOM 769 C C . GLU A 1 96 ? 9.861 -5.863 -16.460 1.00 94.94 96 GLU A C 1
ATOM 771 O O . GLU A 1 96 ? 9.578 -6.101 -17.631 1.00 94.94 96 GLU A O 1
ATOM 776 N N . LEU A 1 97 ? 9.228 -4.935 -15.737 1.00 96.19 97 LEU A N 1
ATOM 777 C CA . LEU A 1 97 ? 8.161 -4.094 -16.284 1.00 96.19 97 LEU A CA 1
ATOM 778 C C . LEU A 1 97 ? 8.683 -3.184 -17.399 1.00 96.19 97 LEU A C 1
ATOM 780 O O . LEU A 1 97 ? 8.061 -3.105 -18.453 1.00 96.19 97 LEU A O 1
ATOM 784 N N . LEU A 1 98 ? 9.861 -2.582 -17.210 1.00 96.00 98 LEU A N 1
ATOM 785 C CA . LEU A 1 98 ? 10.476 -1.696 -18.204 1.00 96.00 98 LEU A CA 1
ATOM 786 C C . LEU A 1 98 ? 10.860 -2.409 -19.510 1.00 96.00 98 LEU A C 1
ATOM 788 O O . LEU A 1 98 ? 10.943 -1.766 -20.551 1.00 96.00 98 LEU A O 1
ATOM 792 N N . LYS A 1 99 ? 11.077 -3.732 -19.479 1.00 95.00 99 LYS A N 1
ATOM 793 C CA . LYS A 1 99 ? 11.275 -4.541 -20.696 1.00 95.00 99 LYS A CA 1
ATOM 794 C C . LYS A 1 99 ? 9.979 -4.747 -21.482 1.00 95.00 99 LYS A C 1
ATOM 796 O O . LYS A 1 99 ? 10.048 -5.026 -22.673 1.00 95.00 99 LYS A O 1
ATOM 801 N N . ILE A 1 100 ? 8.829 -4.667 -20.812 1.00 94.44 100 ILE A N 1
ATOM 802 C CA . ILE A 1 100 ? 7.506 -4.796 -21.433 1.00 94.44 100 ILE A CA 1
ATOM 803 C C . ILE A 1 100 ? 7.080 -3.442 -22.001 1.00 94.44 100 ILE A C 1
ATOM 805 O O . ILE A 1 100 ? 6.718 -3.356 -23.169 1.00 94.44 100 ILE A O 1
ATOM 809 N N . ASN A 1 101 ? 7.142 -2.391 -21.184 1.00 95.38 101 ASN A N 1
ATOM 810 C CA . ASN A 1 101 ? 6.878 -1.020 -21.604 1.00 95.38 101 ASN A CA 1
ATOM 811 C C . ASN A 1 101 ? 7.741 -0.055 -20.758 1.00 95.38 101 ASN A C 1
ATOM 813 O O . ASN A 1 101 ? 7.635 -0.076 -19.529 1.00 95.38 101 ASN A O 1
ATOM 817 N N . PRO A 1 102 ? 8.595 0.791 -21.371 1.00 96.56 102 PRO A N 1
ATOM 818 C CA . PRO A 1 102 ? 9.477 1.711 -20.644 1.00 96.56 102 PRO A CA 1
ATOM 819 C C . PRO A 1 102 ? 8.742 2.798 -19.840 1.00 96.56 102 PRO A C 1
ATOM 821 O O . PRO A 1 102 ? 9.350 3.399 -18.951 1.00 96.56 102 PRO A O 1
ATOM 824 N N . ASN A 1 103 ? 7.457 3.021 -20.115 1.00 97.06 103 ASN A N 1
ATOM 825 C CA . ASN A 1 103 ? 6.599 3.968 -19.403 1.00 97.06 103 ASN A CA 1
ATOM 826 C C . ASN A 1 103 ? 5.959 3.368 -18.143 1.00 97.06 103 ASN A C 1
ATOM 828 O O . ASN A 1 103 ? 5.303 4.068 -17.373 1.00 97.06 103 ASN A O 1
ATOM 832 N N . TYR A 1 104 ? 6.144 2.067 -17.899 1.00 97.88 104 TYR A N 1
ATOM 833 C CA . TYR A 1 104 ? 5.555 1.422 -16.737 1.00 97.88 104 TYR A CA 1
ATOM 834 C C . TYR A 1 104 ? 6.199 1.851 -15.420 1.00 97.88 104 TYR A C 1
ATOM 836 O O . TYR A 1 104 ? 7.415 1.758 -15.216 1.00 97.88 104 TYR A O 1
ATOM 844 N N . ILE A 1 105 ? 5.338 2.231 -14.479 1.00 98.31 105 ILE A N 1
ATOM 845 C CA . ILE A 1 105 ? 5.693 2.544 -13.098 1.00 98.31 105 ILE A CA 1
ATOM 846 C C . ILE A 1 105 ? 4.687 1.903 -12.143 1.00 98.31 105 ILE A C 1
ATOM 848 O O . ILE A 1 105 ? 3.506 1.769 -12.461 1.00 98.31 105 ILE A O 1
ATOM 852 N N . LEU A 1 106 ? 5.153 1.486 -10.968 1.00 98.50 106 LEU A N 1
ATOM 853 C CA . LEU A 1 106 ? 4.271 1.057 -9.889 1.00 98.50 106 LEU A CA 1
ATOM 854 C C . LEU A 1 106 ? 4.019 2.232 -8.952 1.00 98.50 106 LEU A C 1
ATOM 856 O O . LEU A 1 106 ? 4.969 2.808 -8.427 1.00 98.50 106 LEU A O 1
ATOM 860 N N . GLU A 1 107 ? 2.749 2.544 -8.731 1.00 98.75 107 GLU A N 1
ATOM 861 C CA . GLU A 1 107 ? 2.261 3.435 -7.681 1.00 98.75 107 GLU A CA 1
ATOM 862 C C . GLU A 1 107 ? 1.813 2.585 -6.489 1.00 98.75 107 GLU A C 1
ATOM 864 O O . GLU A 1 107 ? 1.069 1.618 -6.661 1.00 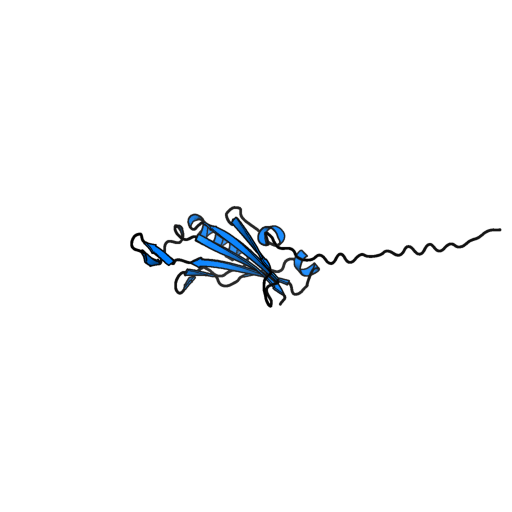98.75 107 GLU A O 1
ATOM 869 N N . ILE A 1 108 ? 2.257 2.940 -5.284 1.00 98.81 108 ILE A N 1
ATOM 870 C CA . ILE A 1 108 ? 1.915 2.254 -4.037 1.00 98.81 108 ILE A CA 1
ATOM 871 C C . ILE A 1 108 ? 1.312 3.262 -3.062 1.00 98.81 108 ILE A C 1
ATOM 873 O O . ILE A 1 108 ? 1.881 4.331 -2.839 1.00 98.81 108 ILE A O 1
ATOM 877 N N . SER A 1 109 ? 0.195 2.906 -2.437 1.00 98.75 109 SER A N 1
ATOM 878 C CA . SER A 1 109 ? -0.419 3.688 -1.362 1.00 98.75 109 SER A CA 1
ATOM 879 C C . SER A 1 109 ? -1.047 2.791 -0.301 1.00 98.75 109 SER A C 1
ATOM 881 O O . SER A 1 109 ? -1.290 1.604 -0.528 1.00 98.75 109 SER A O 1
ATOM 883 N N . MET A 1 110 ? -1.291 3.354 0.879 1.00 98.69 110 MET A N 1
ATOM 884 C CA . MET A 1 110 ? -1.942 2.684 1.998 1.00 98.69 110 MET A CA 1
ATOM 885 C C . MET A 1 110 ? -3.082 3.553 2.522 1.00 98.69 110 MET A C 1
ATOM 887 O O . MET A 1 110 ? -2.922 4.765 2.674 1.00 98.69 110 MET A O 1
ATOM 891 N N . TYR A 1 111 ? -4.226 2.934 2.810 1.00 98.62 111 TYR A N 1
ATOM 892 C CA . TYR A 1 111 ? -5.380 3.639 3.351 1.00 98.62 111 TYR A CA 1
ATOM 893 C C . TYR A 1 111 ? -6.257 2.761 4.251 1.00 98.62 111 TYR A C 1
ATOM 895 O O . TYR A 1 111 ? -6.137 1.536 4.255 1.00 98.62 111 TYR A O 1
ATOM 903 N N . ALA A 1 112 ? -7.166 3.381 4.998 1.00 98.44 112 ALA A N 1
ATOM 904 C CA . ALA A 1 112 ? -8.226 2.700 5.731 1.00 98.44 112 ALA A CA 1
ATOM 905 C C . ALA A 1 112 ? -9.463 3.584 5.910 1.00 98.44 112 ALA A C 1
ATOM 907 O O . ALA A 1 112 ? -9.322 4.784 6.126 1.00 98.44 112 ALA A O 1
ATOM 908 N N . ASN A 1 113 ? -10.653 2.973 5.912 1.00 97.69 113 ASN A N 1
ATOM 909 C CA . ASN A 1 113 ? -11.875 3.630 6.381 1.00 97.69 113 ASN A CA 1
ATOM 910 C C . ASN A 1 113 ? -12.004 3.440 7.903 1.00 97.69 113 ASN A C 1
ATOM 912 O O . ASN A 1 113 ? -11.995 2.299 8.373 1.00 97.69 113 ASN A O 1
ATOM 916 N N . ALA A 1 114 ? -12.108 4.537 8.654 1.00 97.62 114 ALA A N 1
ATOM 917 C CA . ALA A 1 114 ? -12.289 4.517 10.102 1.00 97.62 114 ALA A CA 1
ATOM 918 C C . ALA A 1 114 ? -13.765 4.552 10.529 1.00 97.62 114 ALA A C 1
ATOM 920 O O . ALA A 1 114 ? -14.046 4.398 11.715 1.00 97.62 114 ALA A O 1
ATOM 921 N N . GLU A 1 115 ? -14.708 4.729 9.605 1.00 97.00 115 GLU A N 1
ATOM 922 C CA . GLU A 1 115 ? -16.137 4.690 9.913 1.00 97.00 115 GLU A CA 1
ATOM 923 C C . GLU A 1 115 ? -16.558 3.300 10.396 1.00 97.00 115 GLU A C 1
ATOM 925 O O . GLU A 1 115 ? -16.239 2.262 9.803 1.00 97.00 115 GLU A O 1
ATOM 930 N N . LYS A 1 116 ? -17.291 3.291 11.505 1.00 95.88 116 LYS A N 1
ATOM 931 C CA . LYS A 1 116 ? -17.874 2.111 12.132 1.00 95.88 116 LYS A CA 1
ATOM 932 C C . LYS A 1 116 ? -19.301 2.416 12.540 1.00 95.88 116 LYS A C 1
ATOM 934 O O . LYS A 1 116 ? -19.618 3.546 12.892 1.00 95.88 116 LYS A O 1
ATOM 939 N N . GLU A 1 117 ? -20.122 1.380 12.560 1.00 95.94 117 GLU A N 1
ATOM 940 C CA . GLU A 1 117 ? -21.484 1.438 13.069 1.00 95.94 117 GLU A CA 1
ATOM 941 C C . GLU A 1 117 ? -21.528 0.747 14.436 1.00 95.94 117 GLU A C 1
ATOM 943 O O . GLU A 1 117 ? -20.969 -0.342 14.612 1.00 95.94 117 GLU A O 1
ATOM 948 N N . ASN A 1 118 ? -22.136 1.390 15.432 1.00 93.12 118 ASN A N 1
ATOM 949 C CA . ASN A 1 118 ? -22.352 0.775 16.737 1.00 93.12 118 ASN A CA 1
ATOM 950 C C . ASN A 1 118 ? -23.610 -0.122 16.731 1.00 93.12 118 ASN A C 1
ATOM 952 O O . ASN A 1 118 ? -24.368 -0.164 15.769 1.00 93.12 118 ASN A O 1
ATOM 956 N N . LEU A 1 119 ? -23.884 -0.820 17.838 1.00 94.06 119 LEU A N 1
ATOM 957 C CA . LEU A 1 119 ? -25.050 -1.716 17.950 1.00 94.06 119 LEU A CA 1
ATOM 958 C C . LEU A 1 119 ? -26.414 -1.012 17.809 1.00 94.06 119 LEU A C 1
ATOM 960 O O . LEU A 1 119 ? -27.436 -1.683 17.693 1.00 94.06 119 LEU A O 1
ATOM 964 N N . LYS A 1 120 ? -26.441 0.322 17.869 1.00 94.81 120 LYS A N 1
ATOM 965 C CA . LYS A 1 120 ? -27.641 1.146 17.701 1.00 94.81 120 LYS A CA 1
ATOM 966 C C . LYS A 1 120 ? -27.798 1.676 16.272 1.00 94.81 120 LYS A C 1
ATOM 968 O O . LYS A 1 120 ? -28.752 2.405 16.020 1.00 94.81 120 LYS A O 1
ATOM 973 N N . GLY A 1 121 ? -26.890 1.337 15.357 1.00 94.62 121 GLY A N 1
ATOM 974 C CA . GLY A 1 121 ? -26.897 1.866 13.994 1.00 94.62 121 GLY A CA 1
ATOM 975 C C . GLY A 1 121 ? -26.274 3.260 13.860 1.00 94.62 121 GLY A C 1
ATOM 976 O O . GLY A 1 121 ? -26.451 3.912 12.836 1.00 94.62 121 GLY A O 1
ATOM 977 N N . GLU A 1 122 ? -25.589 3.766 14.890 1.00 95.62 122 GLU A N 1
ATOM 978 C CA . GLU A 1 122 ? -24.979 5.099 14.852 1.00 95.62 122 GLU A CA 1
ATOM 979 C C . GLU A 1 122 ? -23.535 5.006 14.352 1.00 95.62 122 GLU A C 1
ATOM 981 O O . GLU A 1 122 ? -22.740 4.193 14.841 1.00 95.62 122 GLU A O 1
ATOM 986 N N . ASN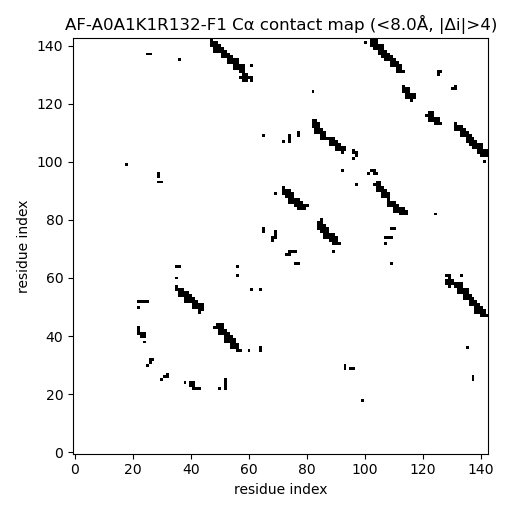 A 1 123 ? -23.185 5.883 13.411 1.00 95.75 123 ASN A N 1
ATOM 987 C CA . ASN A 1 123 ? -21.837 5.966 12.866 1.00 95.75 123 ASN A CA 1
ATOM 988 C C . ASN A 1 123 ? -20.887 6.696 13.821 1.00 95.75 123 ASN A C 1
ATOM 990 O O . ASN A 1 123 ? -21.214 7.751 14.366 1.00 95.75 123 ASN A O 1
ATOM 994 N N . TYR A 1 124 ? -19.677 6.166 13.968 1.00 95.50 124 TYR A N 1
ATOM 995 C CA . TYR A 1 124 ? -18.572 6.802 14.676 1.00 95.50 124 TYR A CA 1
ATOM 996 C C . TYR A 1 124 ? -17.241 6.557 13.953 1.00 95.50 124 TYR A C 1
ATOM 998 O O . TYR A 1 124 ? -17.138 5.692 13.083 1.00 95.50 124 TYR A O 1
ATOM 1006 N N . LEU A 1 125 ? -16.214 7.329 14.316 1.00 97.38 125 LEU A N 1
ATOM 1007 C CA . LEU A 1 125 ? -14.860 7.183 13.779 1.00 97.38 125 LEU A CA 1
ATOM 1008 C C . LEU A 1 125 ? -13.985 6.408 14.767 1.00 97.38 125 LEU A C 1
ATOM 1010 O O . LEU A 1 125 ? -13.751 6.861 15.887 1.00 97.38 125 LEU A O 1
ATOM 1014 N N . GLU A 1 126 ? -13.485 5.249 14.347 1.00 97.12 126 GLU A N 1
ATOM 1015 C CA . GLU A 1 126 ? -12.522 4.451 15.104 1.00 97.12 126 GLU A CA 1
ATOM 1016 C C . GLU A 1 126 ? -11.096 4.951 14.840 1.00 97.12 126 GLU A C 1
ATOM 1018 O O . GLU A 1 126 ? -10.487 4.670 13.806 1.00 97.12 126 GLU A O 1
ATOM 1023 N N . LEU A 1 127 ? -10.560 5.726 15.784 1.00 95.94 127 LEU A N 1
ATOM 1024 C CA . LEU A 1 127 ? -9.226 6.321 15.668 1.00 95.94 127 LEU A CA 1
ATOM 1025 C C . LEU A 1 127 ? -8.108 5.361 16.091 1.00 95.94 127 LEU A C 1
ATOM 1027 O O . LEU A 1 127 ? -6.949 5.577 15.729 1.00 95.94 127 LEU A O 1
ATOM 1031 N N . ASP A 1 128 ? -8.428 4.301 16.834 1.00 96.81 128 ASP A N 1
ATOM 1032 C CA . ASP A 1 128 ? -7.460 3.272 17.190 1.00 96.81 128 ASP A CA 1
ATOM 1033 C C . ASP A 1 128 ? -7.136 2.425 15.954 1.00 96.81 128 ASP A C 1
ATOM 1035 O O . ASP A 1 128 ? -7.892 1.528 15.567 1.00 96.81 128 ASP A O 1
ATOM 1039 N N . LYS A 1 129 ? -5.975 2.696 15.340 1.00 96.62 129 LYS A N 1
ATOM 1040 C CA . LYS A 1 129 ? -5.494 1.974 14.153 1.00 96.62 129 LYS A CA 1
ATOM 1041 C C . LYS A 1 129 ? -5.531 0.455 14.349 1.00 96.62 129 LYS A C 1
ATOM 1043 O O . LYS A 1 129 ? -5.804 -0.258 13.390 1.00 96.62 129 LYS A O 1
ATOM 1048 N N . SER A 1 130 ? -5.333 -0.053 15.570 1.00 97.38 130 SER A N 1
ATOM 1049 C CA . SER A 1 130 ? -5.339 -1.496 1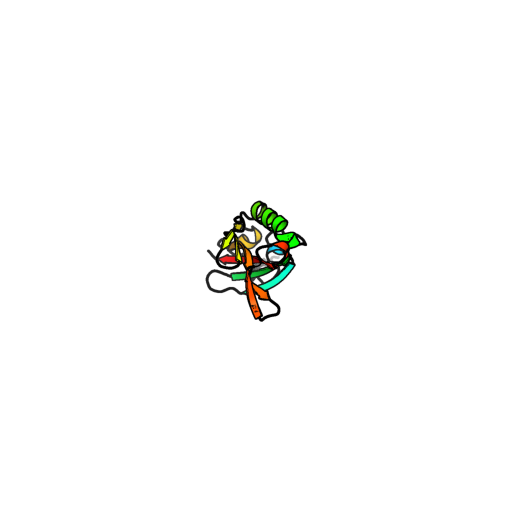5.831 1.00 97.38 130 SER A CA 1
ATOM 1050 C C . SER A 1 130 ? -6.697 -2.166 15.573 1.00 97.38 130 SER A C 1
ATOM 1052 O O . SER A 1 130 ? -6.746 -3.361 15.274 1.00 97.38 130 SER A O 1
ATOM 1054 N N . LYS A 1 131 ? -7.790 -1.393 15.611 1.00 97.44 131 LYS A N 1
ATOM 1055 C CA . LYS A 1 131 ? -9.180 -1.839 15.406 1.00 97.44 131 LYS A CA 1
ATOM 1056 C C . LYS A 1 131 ? -9.708 -1.570 13.995 1.00 97.44 131 LYS A C 1
ATOM 1058 O O . LYS A 1 131 ? -10.849 -1.916 13.667 1.00 97.44 131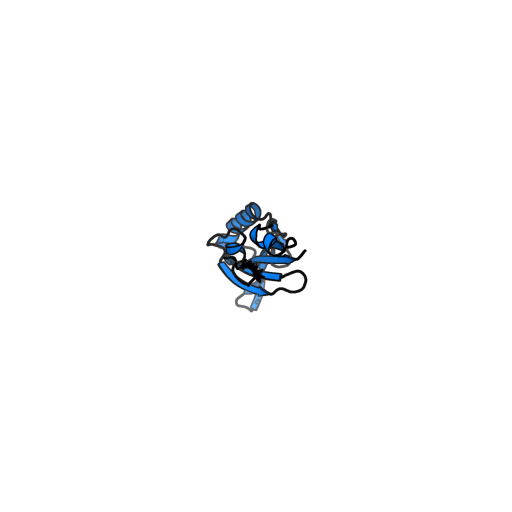 LYS A O 1
ATOM 1063 N N . VAL A 1 132 ? -8.886 -0.970 13.140 1.00 97.38 132 VAL A N 1
ATOM 1064 C CA . VAL A 1 132 ? -9.229 -0.629 11.759 1.00 97.38 132 VAL A CA 1
ATOM 1065 C C . VAL A 1 132 ? -8.542 -1.597 10.794 1.00 97.38 132 VAL A C 1
ATOM 1067 O O . VAL A 1 132 ? -7.424 -2.048 11.024 1.00 97.38 132 VAL A O 1
ATOM 1070 N N . VAL A 1 133 ? -9.212 -1.953 9.696 1.00 98.19 133 VAL A N 1
ATOM 1071 C CA . VAL A 1 133 ? -8.594 -2.745 8.623 1.00 98.19 133 VAL A CA 1
ATOM 1072 C C . VAL A 1 133 ? -7.990 -1.791 7.604 1.00 98.19 133 VAL A C 1
ATOM 1074 O O . VAL A 1 133 ? -8.685 -0.916 7.089 1.00 98.19 133 VAL A O 1
ATOM 1077 N N . PHE A 1 134 ? -6.715 -1.996 7.295 1.00 98.69 134 PHE A N 1
ATOM 1078 C CA . PHE A 1 134 ? -5.991 -1.225 6.298 1.00 98.69 134 PHE A CA 1
ATOM 1079 C C . PHE A 1 134 ? -5.917 -1.972 4.975 1.00 98.69 134 PHE A C 1
ATOM 1081 O O . PHE A 1 134 ? -5.943 -3.206 4.918 1.00 98.69 134 PHE A O 1
ATOM 1088 N N . TYR A 1 135 ? -5.771 -1.198 3.911 1.00 98.81 135 TYR A N 1
ATOM 1089 C CA . TYR A 1 135 ? -5.555 -1.684 2.567 1.00 98.81 135 TYR A CA 1
ATOM 1090 C C . TYR A 1 135 ? -4.314 -1.040 1.972 1.00 98.81 135 TYR A C 1
ATOM 1092 O O . TYR A 1 135 ? -4.072 0.152 2.149 1.00 98.81 135 TYR A O 1
ATOM 1100 N N . VAL A 1 136 ? -3.542 -1.837 1.243 1.00 98.88 136 VAL A N 1
ATOM 1101 C CA . VAL A 1 136 ? -2.490 -1.338 0.355 1.00 98.88 136 VAL A CA 1
ATOM 1102 C C . VAL A 1 136 ? -3.012 -1.466 -1.065 1.00 98.88 136 VAL A C 1
ATOM 1104 O O . VAL A 1 136 ? -3.593 -2.494 -1.420 1.00 98.88 136 VAL A O 1
ATOM 1107 N N . ILE A 1 137 ? -2.819 -0.428 -1.869 1.00 98.81 137 ILE A N 1
ATOM 1108 C CA . ILE A 1 137 ? -3.120 -0.439 -3.296 1.00 98.81 137 ILE A CA 1
ATOM 1109 C C . ILE A 1 137 ? -1.807 -0.353 -4.042 1.00 98.81 137 ILE A C 1
ATOM 1111 O O . ILE A 1 137 ? -0.973 0.503 -3.751 1.00 98.81 137 ILE A O 1
ATOM 1115 N N . VAL A 1 138 ? -1.638 -1.248 -5.010 1.00 98.81 138 VAL A N 1
ATOM 1116 C CA . VAL A 1 138 ? -0.540 -1.179 -5.967 1.00 98.81 138 VAL A CA 1
ATOM 1117 C C . VAL A 1 138 ? -1.123 -1.087 -7.360 1.00 98.81 138 VAL A C 1
ATOM 1119 O O . VAL A 1 138 ? -1.805 -2.010 -7.806 1.00 98.81 138 VAL A O 1
ATOM 1122 N N . LYS A 1 139 ? -0.844 0.014 -8.050 1.00 98.75 139 LYS A N 1
ATOM 1123 C CA . LYS A 1 139 ? -1.244 0.216 -9.440 1.00 98.75 139 LYS A CA 1
ATOM 1124 C C . LYS A 1 139 ? -0.033 0.123 -10.343 1.00 98.75 139 LYS A C 1
ATOM 1126 O O . LYS A 1 139 ? 0.995 0.729 -10.067 1.00 98.75 139 LYS A O 1
ATOM 1131 N N . LEU A 1 140 ? -0.181 -0.598 -11.443 1.00 98.69 140 LEU A N 1
ATOM 1132 C CA . LEU A 1 140 ? 0.696 -0.462 -12.594 1.00 98.69 140 LEU A CA 1
ATOM 1133 C C . LEU A 1 140 ? 0.149 0.658 -13.474 1.00 98.69 140 LEU A C 1
ATOM 1135 O O . LEU A 1 140 ? -0.980 0.549 -13.955 1.00 98.69 140 LEU A O 1
ATOM 1139 N N . LEU A 1 141 ? 0.936 1.707 -13.676 1.00 98.56 141 LEU A N 1
ATOM 1140 C CA . LEU A 1 141 ? 0.579 2.848 -14.509 1.00 98.56 141 LEU A CA 1
ATOM 1141 C C . LEU A 1 141 ? 1.399 2.858 -15.802 1.00 98.56 141 LEU A C 1
ATOM 1143 O O . LEU A 1 141 ? 2.554 2.440 -15.788 1.00 98.56 141 LEU A O 1
ATOM 1147 N N . ASP A 1 142 ? 0.804 3.362 -16.880 1.00 97.62 142 ASP A N 1
ATOM 1148 C CA . ASP A 1 142 ? 1.462 3.730 -18.141 1.00 97.62 142 ASP A CA 1
ATOM 1149 C C . ASP A 1 142 ? 1.482 5.266 -18.237 1.00 97.62 142 ASP A C 1
ATOM 1151 O O . ASP A 1 142 ? 0.419 5.884 -18.392 1.00 97.62 142 ASP A O 1
ATOM 1155 N N . VAL A 1 143 ? 2.656 5.881 -18.018 1.00 93.75 143 VAL A N 1
ATOM 1156 C CA . VAL A 1 143 ? 2.829 7.342 -17.842 1.00 93.75 143 VAL A CA 1
ATOM 1157 C C . VAL A 1 143 ? 3.788 7.982 -18.832 1.00 93.75 143 VAL A C 1
ATOM 1159 O O . VAL A 1 143 ? 4.803 7.349 -19.193 1.00 93.75 143 VAL A O 1
#

Secondary structure (DSSP, 8-state):
-------------------PPPPS-HHHHHS---TTSEEEEEEE-STTEEEEEEEEE-GGGHHHHHHHHHHHH-PPPPEEETTEEEPPPEEE--HHHHHH-TTEEEEEEEEEE-EEE-TTS-EEE---GGGS-EEEEEEEEE-

Sequence (143 aa):
MKHIFLFLTLFILYSCTNKSIECGDLLRRYGEKTQKIEFIDCEKGKGQTVLQAKYKVLGSNSEEIENFLIKKYGIGKLKFTCCGWESTNGYIKNAELLKINPNYILEISMYANAEKENLKGENYLELDKSKVVFYVIVKLLDV

Nearest PDB structures (foldseek):
  5zyg-assembly1_A  TM=3.140E-01  e=5.199E-02  Homo sapiens
  1vr8-assembly1_A  TM=4.589E-01  e=8.206E-01  Thermotoga maritima
  5uph-as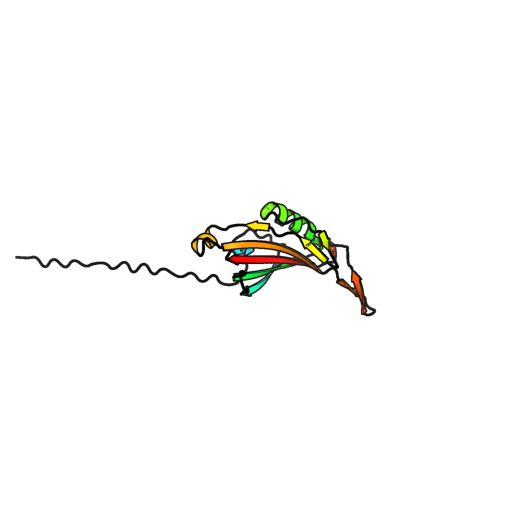sembly1_B  TM=2.070E-01  e=5.262E+00  Homo sapiens
  7vu3-assembly1_A  TM=1.370E-01  e=6.230E+00  Serratia marcescens

Solvent-accessible surface area (backbone atoms only — not comparable to full-atom values): 8287 Å² total; per-residue (Å²): 132,88,80,90,83,80,80,78,80,79,78,79,78,78,74,77,76,81,73,75,88,73,78,48,66,53,42,73,75,64,56,81,70,57,91,70,55,38,79,72,51,47,44,76,45,64,88,50,31,58,32,38,24,40,28,43,28,53,16,79,47,42,66,64,49,49,53,48,41,30,76,73,41,54,25,44,74,72,40,82,55,102,57,23,38,41,31,47,69,13,66,50,77,36,78,72,50,37,72,73,39,75,44,39,36,38,41,35,36,44,37,30,65,19,69,42,69,47,99,85,72,49,78,46,75,54,80,56,53,59,82,27,59,32,33,39,42,40,32,38,32,57,104

Mean predicted aligned error: 7.22 Å